Protein AF-A0AAD5WGQ1-F1 (afdb_monomer_lite)

Secondary structure (DSSP, 8-state):
--------------------------BGGGGGGGT--HHHHHHHHHTT--BHHHHHHHTT----

Organism: Parelaphostrongylus tenuis (NCBI:txid148309)

InterPro domains:
  IPR010995 DNA repair Rad51/transcription factor NusA, alpha-helical [SSF47794] (21-61)

Radius of gyration: 23.62 Å; chains: 1; bounding box: 37×41×68 Å

Sequence (64 aa):
MVVTVQAEKPRAEVDCTEEEEADFIQDVEQLQNHGINMADIKKLQAVGICTVKGVMMTTKKTSG

pLDDT: mean 73.61, std 19.29, range [43.34, 95.75]

Structure (mmCIF, N/CA/C/O backbone):
data_AF-A0AAD5WGQ1-F1
#
_entry.id   AF-A0AAD5WGQ1-F1
#
loop_
_atom_site.group_PDB
_atom_site.id
_atom_site.type_symbol
_atom_site.label_atom_id
_atom_site.label_alt_id
_atom_site.label_comp_id
_atom_site.label_asym_id
_atom_site.label_entity_id
_atom_site.label_seq_id
_atom_site.pdbx_PDB_ins_code
_atom_site.Cartn_x
_atom_site.Cartn_y
_atom_site.Cartn_z
_atom_site.occupancy
_atom_site.B_iso_or_equiv
_atom_site.auth_seq_id
_atom_site.auth_comp_id
_atom_site.auth_asym_id
_atom_site.auth_atom_id
_atom_site.pdbx_PDB_model_num
ATOM 1 N N . MET A 1 1 ? 23.788 33.432 -57.333 1.00 43.78 1 MET A N 1
ATOM 2 C CA . MET A 1 1 ? 23.419 32.220 -56.575 1.00 43.78 1 MET A CA 1
ATOM 3 C C . MET A 1 1 ? 22.189 32.571 -55.761 1.00 43.78 1 MET A C 1
ATOM 5 O O . MET A 1 1 ? 22.121 33.679 -55.248 1.00 43.78 1 MET A O 1
ATOM 9 N N . VAL A 1 2 ? 21.190 31.703 -55.822 1.00 44.66 2 VAL A N 1
ATOM 10 C CA . VAL A 1 2 ? 19.808 31.890 -55.372 1.00 44.66 2 VAL A CA 1
ATOM 11 C C . VAL A 1 2 ? 19.668 32.426 -53.940 1.00 44.66 2 VAL A C 1
ATOM 13 O O . VAL A 1 2 ? 20.433 32.071 -53.050 1.00 44.66 2 VAL A O 1
ATOM 16 N N . VAL A 1 3 ? 18.659 33.281 -53.757 1.00 48.53 3 VAL A N 1
ATOM 17 C CA . VAL A 1 3 ? 18.046 33.643 -52.471 1.00 48.53 3 VAL A CA 1
ATOM 18 C C . VAL A 1 3 ? 17.679 32.379 -51.703 1.00 48.53 3 VAL A C 1
ATOM 20 O O . VAL A 1 3 ? 17.009 31.538 -52.285 1.00 48.53 3 VAL A O 1
ATOM 23 N N . THR A 1 4 ? 17.969 32.331 -50.400 1.00 53.03 4 THR A N 1
ATOM 24 C CA . THR A 1 4 ? 16.991 31.860 -49.404 1.00 53.03 4 THR A CA 1
ATOM 25 C C . THR A 1 4 ? 17.272 32.450 -48.026 1.00 53.03 4 THR A C 1
ATOM 27 O O . THR A 1 4 ? 18.328 32.264 -47.430 1.00 53.03 4 THR A O 1
ATOM 30 N N . VAL A 1 5 ? 16.258 33.168 -47.563 1.00 64.94 5 VAL A N 1
ATOM 31 C CA . VAL A 1 5 ? 15.990 33.675 -46.220 1.00 64.94 5 VAL A CA 1
ATOM 32 C C . VAL A 1 5 ? 15.689 32.509 -45.284 1.00 64.94 5 VAL A C 1
ATOM 34 O O . VAL A 1 5 ? 14.891 31.678 -45.682 1.00 64.94 5 VAL A O 1
ATOM 37 N N . GLN A 1 6 ? 16.203 32.495 -44.055 1.00 45.78 6 GLN A N 1
ATOM 38 C CA . GLN A 1 6 ? 15.596 31.844 -42.874 1.00 45.78 6 GLN A CA 1
ATOM 39 C C . GLN A 1 6 ? 16.423 32.339 -41.666 1.00 45.78 6 GLN A C 1
ATOM 41 O O . GLN A 1 6 ? 17.600 32.030 -41.578 1.00 45.78 6 GLN A O 1
ATOM 46 N N . ALA A 1 7 ? 15.997 33.239 -40.774 1.00 61.78 7 ALA A N 1
ATOM 47 C CA . ALA A 1 7 ? 14.677 33.519 -40.210 1.00 61.78 7 ALA A CA 1
ATOM 48 C C . ALA A 1 7 ? 13.993 32.273 -39.640 1.00 61.78 7 ALA A C 1
ATOM 50 O O . ALA A 1 7 ? 12.832 32.009 -39.932 1.00 61.78 7 ALA A O 1
ATOM 51 N N . GLU A 1 8 ? 14.704 31.539 -38.788 1.00 55.28 8 GLU A N 1
ATOM 52 C CA . GLU A 1 8 ? 14.059 30.654 -37.826 1.00 55.28 8 GLU A CA 1
ATOM 53 C C . GLU A 1 8 ? 14.035 31.352 -36.466 1.00 55.28 8 GLU A C 1
ATOM 55 O O . GLU A 1 8 ? 15.036 31.509 -35.770 1.00 55.28 8 GLU A O 1
ATOM 60 N N . LYS A 1 9 ? 12.839 31.865 -36.161 1.00 62.94 9 LYS A N 1
ATOM 61 C CA . LYS A 1 9 ? 12.388 32.289 -34.836 1.00 62.94 9 LYS A CA 1
ATOM 62 C C . LYS A 1 9 ? 12.775 31.223 -33.802 1.00 62.94 9 LYS A C 1
ATOM 64 O O . LYS A 1 9 ? 12.734 30.043 -34.157 1.00 62.94 9 LYS A O 1
ATOM 69 N N . PRO A 1 10 ? 13.074 31.600 -32.543 1.00 48.47 10 PRO A N 1
ATOM 70 C CA . PRO A 1 10 ? 13.241 30.615 -31.486 1.00 48.47 10 PRO A CA 1
ATOM 71 C C . PRO A 1 10 ? 11.989 29.743 -31.490 1.00 48.47 10 PRO A C 1
ATOM 73 O O . PRO A 1 10 ? 10.876 30.245 -31.303 1.00 48.47 10 PRO A O 1
ATOM 76 N N . ARG A 1 11 ? 12.156 28.456 -31.812 1.00 51.62 11 ARG A N 1
ATOM 77 C CA . ARG A 1 11 ? 11.117 27.475 -31.538 1.00 51.62 11 ARG A CA 1
ATOM 78 C C . ARG A 1 11 ? 10.881 27.606 -30.048 1.00 51.62 11 ARG A C 1
ATOM 80 O O . ARG A 1 11 ? 11.801 27.378 -29.269 1.00 51.62 11 ARG A O 1
ATOM 87 N N . ALA A 1 12 ? 9.691 28.072 -29.688 1.00 59.06 12 ALA A N 1
ATOM 88 C CA . ALA A 1 12 ? 9.174 27.867 -28.357 1.00 59.06 12 ALA A CA 1
ATOM 89 C C . ALA A 1 12 ? 9.426 26.388 -28.049 1.00 59.06 12 ALA A C 1
ATOM 91 O O . ALA A 1 12 ? 8.911 25.523 -28.763 1.00 59.06 12 ALA A O 1
ATOM 92 N N . GLU A 1 13 ? 10.310 26.118 -27.088 1.00 58.72 13 GLU A N 1
ATOM 93 C CA . GLU A 1 13 ? 10.313 24.834 -26.410 1.00 58.72 13 GLU A CA 1
AT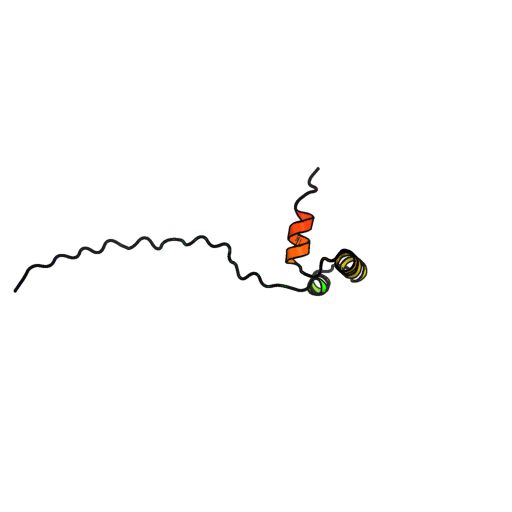OM 94 C C . GLU A 1 13 ? 8.875 24.648 -25.952 1.00 58.72 13 GLU A C 1
ATOM 96 O O . GLU A 1 13 ? 8.332 25.445 -25.184 1.00 58.72 13 GLU A O 1
ATOM 101 N N . VAL A 1 14 ? 8.214 23.678 -26.570 1.00 56.16 14 VAL A N 1
ATOM 102 C CA . VAL A 1 14 ? 6.965 23.154 -26.059 1.00 56.16 14 VAL A CA 1
ATOM 103 C C . VAL A 1 14 ? 7.360 22.568 -24.714 1.00 56.16 14 VAL A C 1
ATOM 105 O O . VAL A 1 14 ? 8.023 21.536 -24.657 1.00 56.16 14 VAL A O 1
ATOM 108 N N . ASP A 1 15 ? 7.043 23.307 -23.656 1.00 53.22 15 ASP A N 1
ATOM 109 C CA . ASP A 1 15 ? 6.858 22.777 -22.316 1.00 53.22 15 ASP A CA 1
ATOM 110 C C . ASP A 1 15 ? 5.820 21.661 -22.453 1.00 53.22 15 ASP A C 1
ATOM 112 O O . ASP A 1 15 ? 4.611 21.893 -22.448 1.00 53.22 15 ASP A O 1
ATOM 116 N N . CYS A 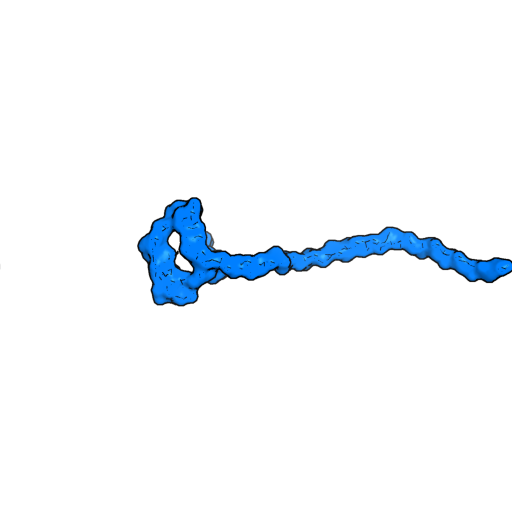1 16 ? 6.292 20.450 -22.740 1.00 46.69 16 CYS A N 1
ATOM 117 C CA . CYS A 1 16 ? 5.476 19.260 -22.621 1.00 46.69 16 CYS A CA 1
ATOM 118 C C . CYS A 1 16 ? 5.342 19.020 -21.122 1.00 46.69 16 CYS A C 1
ATOM 120 O O . CYS A 1 16 ? 6.138 18.307 -20.516 1.00 46.69 16 CYS A O 1
ATOM 122 N N . THR A 1 17 ? 4.367 19.702 -20.522 1.00 52.56 17 THR A N 1
ATOM 123 C CA . THR A 1 17 ? 3.847 19.399 -19.199 1.00 52.56 17 THR A CA 1
ATOM 124 C C . THR A 1 17 ? 3.307 17.967 -19.227 1.00 52.56 17 THR A C 1
ATOM 126 O O . THR A 1 17 ? 2.144 17.725 -19.537 1.00 52.56 17 THR A O 1
ATOM 129 N N . GLU A 1 18 ? 4.164 16.999 -18.938 1.00 51.88 18 GLU A N 1
ATOM 130 C CA . GLU A 1 18 ? 3.771 15.625 -18.675 1.00 51.88 18 GLU A CA 1
ATOM 131 C C . GLU A 1 18 ? 4.293 15.295 -17.284 1.00 51.88 18 GLU A C 1
ATOM 133 O O . GLU A 1 18 ? 5.430 14.880 -17.084 1.00 51.88 18 GLU A O 1
ATOM 138 N N . GLU A 1 19 ? 3.403 15.442 -16.308 1.00 54.03 19 GLU A N 1
ATOM 139 C CA . GLU A 1 19 ? 3.425 14.755 -15.016 1.00 54.03 19 GLU A CA 1
ATOM 140 C C . GLU A 1 19 ? 3.394 13.207 -15.191 1.00 54.03 19 GLU A C 1
ATOM 142 O O . GLU A 1 19 ? 2.866 12.486 -14.351 1.00 54.03 19 GLU A O 1
ATOM 147 N N . GLU A 1 20 ? 3.965 12.665 -16.276 1.00 51.09 20 GLU A N 1
ATOM 148 C CA . GLU A 1 20 ? 4.577 11.337 -16.353 1.00 51.09 20 GLU A CA 1
ATOM 149 C C . GLU A 1 20 ? 5.955 11.408 -15.680 1.00 51.09 20 GLU A C 1
ATOM 151 O O . 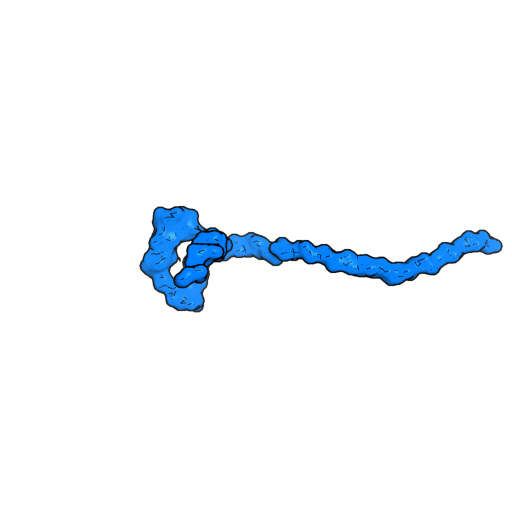GLU A 1 20 ? 6.991 11.012 -16.217 1.00 51.09 20 GLU A O 1
ATOM 156 N N . GLU A 1 21 ? 5.985 11.936 -14.460 1.00 52.94 21 GLU A N 1
ATOM 157 C CA . GLU A 1 21 ? 7.061 11.656 -13.533 1.00 52.94 21 GLU A CA 1
ATOM 158 C C . GLU A 1 21 ? 6.992 10.147 -13.319 1.00 52.94 21 GLU A C 1
ATOM 160 O O . GLU A 1 21 ? 6.106 9.673 -12.611 1.00 52.94 21 GLU A O 1
ATOM 165 N N . ALA A 1 22 ? 7.814 9.427 -14.094 1.00 53.94 22 ALA A N 1
ATOM 166 C CA . ALA A 1 22 ? 7.945 7.982 -14.172 1.00 53.94 22 ALA A CA 1
ATOM 167 C C . ALA A 1 22 ? 7.208 7.308 -13.023 1.00 53.94 22 ALA A C 1
ATOM 169 O O . ALA A 1 22 ? 7.665 7.425 -11.886 1.00 53.94 22 ALA A O 1
ATOM 170 N N . ASP A 1 23 ? 6.068 6.672 -13.323 1.00 60.84 23 ASP A N 1
ATOM 171 C CA . ASP A 1 23 ? 5.233 5.948 -12.368 1.00 60.84 23 ASP A CA 1
ATOM 172 C C . ASP A 1 23 ? 6.060 4.842 -11.712 1.00 60.84 23 ASP A C 1
ATOM 174 O O . ASP A 1 23 ? 6.009 3.664 -12.066 1.00 60.84 23 ASP A O 1
ATOM 178 N N . PHE A 1 24 ? 6.906 5.242 -10.773 1.00 68.12 24 PHE A N 1
ATOM 179 C CA . PHE A 1 24 ? 7.808 4.374 -10.075 1.00 68.12 24 PHE A CA 1
ATOM 180 C C . PHE A 1 24 ? 6.920 3.634 -9.100 1.00 68.12 24 PHE A C 1
ATOM 182 O O . PHE A 1 24 ? 6.490 4.162 -8.071 1.00 68.12 24 PHE A O 1
ATOM 189 N N . ILE A 1 25 ? 6.555 2.418 -9.495 1.00 73.44 25 ILE A N 1
ATOM 190 C CA . ILE A 1 25 ? 5.751 1.532 -8.675 1.00 73.44 25 ILE A CA 1
ATOM 191 C C . ILE A 1 25 ? 6.612 1.139 -7.476 1.00 73.44 25 ILE A C 1
ATOM 193 O O . ILE A 1 25 ? 7.398 0.197 -7.518 1.00 73.44 25 ILE A O 1
ATOM 197 N N . GLN A 1 26 ? 6.479 1.915 -6.409 1.00 87.31 26 GLN A N 1
ATOM 198 C CA . GLN A 1 26 ? 7.132 1.684 -5.134 1.00 87.31 26 GLN A CA 1
ATOM 199 C C . GLN A 1 26 ? 6.223 0.804 -4.271 1.00 87.31 26 GLN A C 1
ATOM 201 O O . GLN A 1 26 ? 5.023 1.074 -4.160 1.00 87.31 26 GLN A O 1
ATOM 206 N N . ASP A 1 27 ? 6.779 -0.246 -3.671 1.00 91.25 27 ASP A N 1
ATOM 207 C CA . ASP A 1 27 ? 6.044 -1.119 -2.751 1.00 91.25 27 ASP A CA 1
ATOM 208 C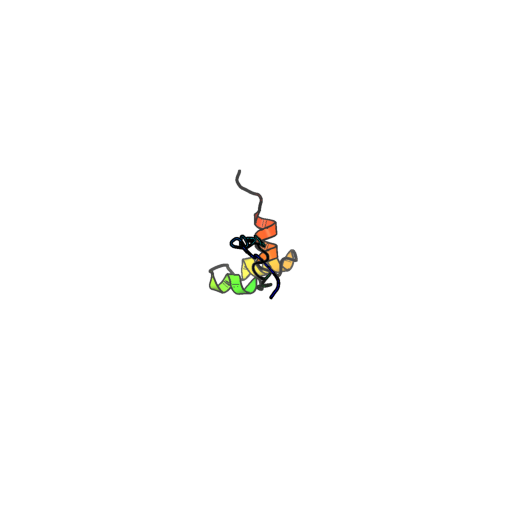 C . ASP A 1 27 ? 5.652 -0.355 -1.474 1.00 91.25 27 ASP A C 1
ATOM 210 O O . ASP A 1 27 ? 6.418 0.474 -0.970 1.00 91.25 27 ASP A O 1
ATOM 214 N N . VAL A 1 28 ? 4.470 -0.654 -0.927 1.00 92.94 28 VAL A N 1
ATOM 215 C CA . VAL A 1 28 ? 4.022 -0.142 0.379 1.00 92.94 28 VAL A CA 1
ATOM 216 C C . VAL A 1 28 ? 4.979 -0.487 1.516 1.00 92.94 28 VAL A C 1
ATOM 218 O O . VAL A 1 28 ? 5.013 0.239 2.506 1.00 92.94 28 VAL A O 1
ATOM 221 N N . GLU A 1 29 ? 5.795 -1.532 1.383 1.00 92.19 29 GLU A N 1
ATOM 222 C CA . GLU A 1 29 ? 6.840 -1.854 2.357 1.00 92.19 29 GLU A CA 1
ATOM 223 C C . GLU A 1 29 ? 7.852 -0.713 2.548 1.00 92.19 29 GLU A C 1
ATOM 225 O O . GLU A 1 29 ? 8.349 -0.511 3.657 1.00 92.19 29 GLU A O 1
ATOM 230 N N . GLN A 1 30 ? 8.097 0.116 1.523 1.00 91.00 30 GLN A N 1
ATOM 231 C CA . GLN A 1 30 ? 9.022 1.250 1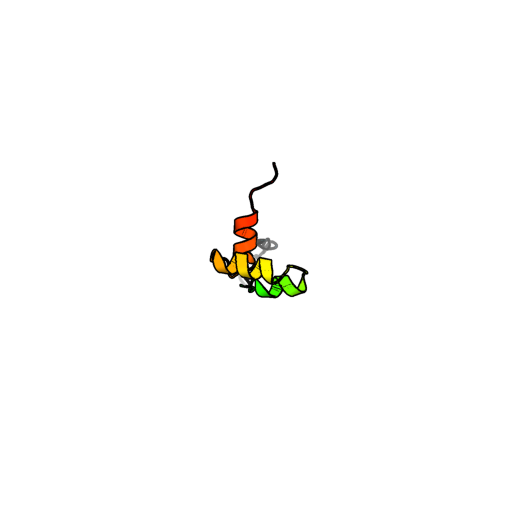.646 1.00 91.00 30 GLN A CA 1
ATOM 232 C C . GLN A 1 30 ? 8.519 2.327 2.615 1.00 91.00 30 GLN A C 1
ATOM 234 O O . GLN A 1 30 ? 9.326 3.064 3.181 1.00 91.00 30 GLN A O 1
ATOM 239 N N . LEU A 1 31 ? 7.212 2.373 2.897 1.00 90.50 31 LEU A N 1
ATOM 240 C CA . LEU A 1 31 ? 6.631 3.274 3.896 1.00 90.50 31 LEU A CA 1
ATOM 241 C C . LEU A 1 31 ? 7.161 2.997 5.310 1.00 90.50 31 LEU A C 1
ATOM 243 O O . LEU A 1 31 ? 7.163 3.901 6.147 1.00 90.50 31 LEU A O 1
ATOM 247 N N . GLN A 1 32 ? 7.677 1.790 5.570 1.00 92.88 32 GLN A N 1
ATOM 248 C CA . GLN A 1 32 ? 8.329 1.466 6.837 1.00 92.88 32 GLN A CA 1
ATOM 249 C C . GLN A 1 32 ? 9.549 2.360 7.094 1.00 92.88 32 GLN A C 1
ATOM 251 O O . GLN A 1 32 ? 9.755 2.812 8.221 1.00 92.88 32 GLN A O 1
ATOM 256 N N . ASN A 1 33 ? 10.310 2.689 6.043 1.00 92.50 33 ASN A N 1
ATOM 257 C CA . ASN A 1 33 ? 11.466 3.589 6.128 1.00 92.50 33 ASN A CA 1
ATOM 258 C C . ASN A 1 33 ? 11.057 5.030 6.465 1.00 92.50 33 ASN A C 1
ATOM 260 O O . ASN A 1 33 ? 11.861 5.800 6.984 1.00 92.50 33 ASN A O 1
ATOM 264 N N . HIS A 1 34 ? 9.798 5.382 6.203 1.00 90.69 34 HIS A N 1
ATOM 265 C CA . HIS A 1 34 ? 9.205 6.680 6.516 1.00 90.69 34 HIS A CA 1
ATOM 266 C C . HIS A 1 34 ? 8.460 6.689 7.863 1.00 90.69 34 HIS A C 1
ATOM 268 O O . HIS A 1 34 ? 7.801 7.672 8.194 1.00 90.69 34 HIS A O 1
ATOM 274 N N . GLY A 1 35 ? 8.565 5.613 8.651 1.00 91.62 35 GLY A N 1
ATOM 275 C CA . GLY A 1 35 ? 7.968 5.514 9.984 1.00 91.62 35 GLY A CA 1
ATOM 276 C C . GLY A 1 35 ? 6.541 4.961 10.016 1.00 91.62 35 GLY A C 1
ATOM 277 O O . GLY A 1 35 ? 5.917 4.985 11.076 1.00 91.62 35 GLY A O 1
ATOM 278 N N . ILE A 1 36 ? 6.016 4.438 8.900 1.00 93.31 36 ILE A N 1
ATOM 279 C CA . ILE A 1 36 ? 4.733 3.722 8.908 1.00 93.31 36 ILE A CA 1
ATOM 280 C C . ILE A 1 36 ? 4.921 2.335 9.528 1.00 93.31 36 ILE A C 1
ATOM 282 O O . ILE A 1 36 ? 5.866 1.607 9.227 1.00 93.31 36 ILE A O 1
ATOM 286 N N . ASN A 1 37 ? 4.007 1.951 10.418 1.00 95.75 37 ASN A N 1
ATOM 287 C CA . ASN A 1 37 ? 4.085 0.673 11.109 1.00 95.75 37 ASN A CA 1
ATOM 288 C C . ASN A 1 37 ? 3.813 -0.499 10.148 1.00 95.75 37 ASN A C 1
ATOM 290 O O . ASN A 1 37 ? 2.880 -0.464 9.346 1.00 95.75 37 ASN A O 1
ATOM 294 N N . MET A 1 38 ? 4.562 -1.593 10.308 1.00 93.94 38 MET A N 1
ATOM 295 C CA . MET A 1 38 ? 4.334 -2.863 9.610 1.00 93.94 38 MET A CA 1
ATOM 296 C C . MET A 1 38 ? 2.901 -3.393 9.786 1.00 93.94 38 MET A C 1
ATOM 298 O O . MET A 1 38 ? 2.349 -4.015 8.882 1.00 93.94 38 MET A O 1
ATOM 302 N N . ALA A 1 39 ? 2.268 -3.139 10.935 1.00 95.12 39 ALA A N 1
ATOM 303 C CA . ALA A 1 39 ? 0.868 -3.495 11.147 1.00 95.12 39 ALA A CA 1
ATOM 304 C C . ALA A 1 39 ? -0.072 -2.772 10.166 1.00 95.12 39 ALA A C 1
ATOM 306 O O . ALA A 1 39 ? -1.027 -3.378 9.687 1.00 95.12 39 ALA A O 1
ATOM 307 N N . ASP A 1 40 ? 0.202 -1.508 9.843 1.00 91.75 40 ASP A N 1
ATOM 308 C CA . ASP A 1 40 ? -0.610 -0.721 8.913 1.00 91.75 40 ASP A CA 1
ATOM 309 C C . ASP A 1 40 ? -0.291 -1.066 7.455 1.00 91.75 40 ASP A C 1
ATOM 311 O O . ASP A 1 40 ? -1.210 -1.187 6.648 1.00 91.75 40 ASP A O 1
ATOM 315 N N . ILE A 1 41 ? 0.972 -1.367 7.137 1.00 94.44 41 ILE A N 1
ATOM 316 C CA . ILE A 1 41 ? 1.374 -1.907 5.825 1.00 94.44 41 ILE A CA 1
ATOM 317 C C . ILE A 1 41 ? 0.632 -3.218 5.535 1.00 94.44 41 ILE A C 1
ATOM 319 O O . ILE A 1 41 ? 0.031 -3.376 4.474 1.00 94.44 41 ILE A O 1
ATOM 323 N N . LYS A 1 42 ? 0.568 -4.132 6.511 1.00 94.69 42 LYS A N 1
ATOM 324 C CA . LYS A 1 42 ? -0.192 -5.384 6.372 1.00 94.69 42 LYS A CA 1
ATOM 325 C C . LYS A 1 42 ? -1.690 -5.155 6.197 1.00 94.69 42 LYS A C 1
ATOM 327 O O . LYS A 1 42 ? -2.328 -5.905 5.464 1.00 94.69 42 LYS A O 1
ATOM 332 N N . LYS A 1 43 ? -2.267 -4.132 6.840 1.00 94.00 43 LYS A N 1
ATOM 333 C CA . LYS A 1 43 ? -3.676 -3.762 6.616 1.00 94.00 43 LYS A CA 1
ATOM 334 C C . LYS A 1 43 ? -3.898 -3.272 5.186 1.00 94.00 43 LYS A C 1
ATOM 336 O O . LYS A 1 43 ? -4.871 -3.694 4.573 1.00 94.00 43 LYS A O 1
ATOM 341 N N . LEU A 1 44 ? -3.001 -2.435 4.654 1.00 93.12 44 LEU A N 1
ATOM 342 C CA . LEU A 1 44 ? -3.049 -1.962 3.265 1.00 93.12 44 LEU A CA 1
ATOM 343 C C . LEU A 1 44 ? -2.986 -3.139 2.282 1.00 93.12 44 LEU A C 1
ATOM 345 O O . LEU A 1 44 ? -3.848 -3.262 1.414 1.00 93.12 44 LEU A O 1
ATOM 349 N N . GLN A 1 45 ? -2.049 -4.065 2.487 1.00 92.94 45 GLN A N 1
ATOM 350 C CA . GLN A 1 45 ? -1.935 -5.274 1.667 1.00 92.94 45 GLN A CA 1
ATOM 351 C C . GLN A 1 45 ? -3.184 -6.165 1.772 1.00 92.94 45 GLN A C 1
ATOM 353 O O . GLN A 1 45 ? -3.661 -6.671 0.759 1.00 92.94 45 GLN A O 1
ATOM 358 N N . ALA A 1 46 ? -3.761 -6.317 2.969 1.00 94.88 46 ALA A N 1
ATOM 359 C CA . ALA A 1 46 ? -4.970 -7.117 3.185 1.00 94.88 46 ALA A CA 1
ATOM 360 C C . ALA A 1 46 ? -6.207 -6.561 2.458 1.00 94.88 46 ALA A C 1
ATOM 362 O O . ALA A 1 46 ? -7.083 -7.334 2.078 1.00 94.88 46 ALA A O 1
ATOM 363 N N . VAL A 1 47 ? -6.275 -5.242 2.237 1.00 92.69 47 VAL A N 1
ATOM 364 C CA . VAL A 1 47 ? -7.330 -4.606 1.425 1.00 92.69 47 VAL A CA 1
ATOM 365 C C . VAL A 1 47 ? -6.972 -4.511 -0.066 1.00 92.69 47 VAL A C 1
ATOM 367 O O . VAL A 1 47 ? -7.745 -3.957 -0.843 1.00 92.69 47 VAL A O 1
ATOM 370 N N . GLY A 1 48 ? -5.823 -5.061 -0.480 1.00 92.00 48 GLY A N 1
ATOM 371 C CA . GLY A 1 48 ? -5.373 -5.107 -1.874 1.00 92.00 48 GLY A CA 1
ATOM 372 C C . GLY A 1 48 ? -4.521 -3.917 -2.328 1.00 92.00 48 GLY A C 1
ATOM 373 O O . GLY A 1 48 ? -4.253 -3.787 -3.520 1.00 92.00 48 GLY A O 1
ATOM 374 N N . ILE A 1 49 ? -4.075 -3.052 -1.411 1.00 93.19 49 ILE A N 1
ATOM 375 C CA . ILE A 1 49 ? -3.176 -1.931 -1.708 1.00 93.19 49 ILE A CA 1
ATOM 376 C C . ILE A 1 49 ? -1.732 -2.376 -1.463 1.00 93.19 49 ILE A C 1
ATOM 378 O O . ILE A 1 49 ? -1.278 -2.481 -0.325 1.00 93.19 49 ILE A O 1
ATOM 382 N N . CYS A 1 50 ? -1.005 -2.624 -2.547 1.00 93.31 50 CYS A N 1
ATOM 383 C CA . CYS A 1 50 ? 0.383 -3.094 -2.522 1.00 93.31 50 CYS A CA 1
ATOM 384 C C . CYS A 1 50 ? 1.401 -2.066 -3.040 1.00 93.31 50 CYS A C 1
ATOM 386 O O . CYS A 1 50 ? 2.598 -2.323 -3.005 1.00 93.31 50 CYS A O 1
ATOM 388 N N . THR A 1 51 ? 0.956 -0.888 -3.492 1.00 93.06 51 THR A N 1
ATOM 389 C CA . THR A 1 51 ? 1.846 0.161 -4.017 1.00 93.06 51 THR A CA 1
ATOM 390 C C . THR A 1 51 ? 1.614 1.500 -3.323 1.00 93.06 51 THR A C 1
ATOM 392 O O . THR A 1 51 ? 0.489 1.830 -2.940 1.00 93.06 51 THR A O 1
ATOM 395 N N . VAL A 1 52 ? 2.666 2.312 -3.199 1.00 89.62 52 VAL A N 1
ATOM 396 C CA . VAL A 1 52 ? 2.586 3.673 -2.642 1.00 89.62 52 VAL A CA 1
ATOM 397 C C . VAL A 1 52 ? 1.627 4.537 -3.464 1.00 89.62 52 VAL A C 1
ATOM 399 O O . VAL A 1 52 ? 0.829 5.282 -2.898 1.00 89.62 52 VAL A O 1
ATOM 402 N N . LYS A 1 53 ? 1.604 4.376 -4.796 1.00 87.88 53 LYS A N 1
ATOM 403 C CA . LYS A 1 53 ? 0.617 5.041 -5.662 1.00 87.88 53 LYS A CA 1
ATOM 404 C C . LYS A 1 53 ? -0.818 4.632 -5.310 1.00 87.88 53 LYS A C 1
ATOM 406 O O . LYS A 1 53 ? -1.677 5.503 -5.201 1.00 87.88 53 LYS A O 1
ATOM 411 N N . GLY A 1 54 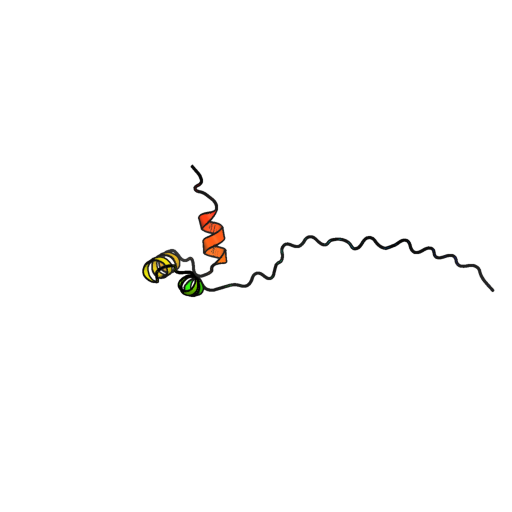? -1.070 3.350 -5.036 1.00 89.00 54 GLY A N 1
ATOM 412 C CA . GLY A 1 54 ? -2.369 2.870 -4.552 1.00 89.00 54 GLY A CA 1
ATOM 413 C C . GLY A 1 54 ? -2.778 3.489 -3.209 1.00 89.00 54 GLY A C 1
ATOM 414 O O . GLY A 1 54 ? -3.945 3.835 -3.014 1.00 89.00 54 GLY A O 1
ATOM 415 N N . VAL A 1 55 ? -1.820 3.726 -2.308 1.00 88.62 55 VAL A N 1
ATOM 416 C CA . VAL A 1 55 ? -2.065 4.475 -1.061 1.00 88.62 55 VAL A CA 1
ATOM 417 C C . VAL A 1 55 ? -2.433 5.931 -1.368 1.00 88.62 55 VAL A C 1
ATOM 419 O O . VAL A 1 55 ? -3.454 6.414 -0.892 1.00 88.62 55 VAL A O 1
ATOM 422 N N . MET A 1 56 ? -1.673 6.624 -2.221 1.00 85.69 56 MET A N 1
ATOM 423 C CA . MET A 1 56 ? -1.940 8.027 -2.589 1.00 85.69 56 MET A CA 1
ATOM 424 C C . MET A 1 56 ? -3.279 8.225 -3.321 1.00 85.69 56 MET A C 1
ATOM 426 O O . MET A 1 56 ? -3.924 9.266 -3.191 1.00 85.69 56 MET A O 1
ATOM 430 N N . MET A 1 57 ? -3.720 7.228 -4.090 1.00 84.75 57 MET A N 1
ATOM 431 C CA . MET A 1 57 ? -5.027 7.232 -4.753 1.00 84.75 57 MET A CA 1
ATOM 432 C C . MET A 1 57 ? -6.184 7.097 -3.755 1.00 84.75 57 MET A C 1
ATOM 434 O O . MET A 1 57 ? -7.235 7.709 -3.952 1.00 84.75 57 MET A O 1
ATOM 438 N N . THR A 1 58 ? -5.997 6.320 -2.684 1.00 81.00 58 THR A N 1
ATOM 439 C CA . THR A 1 58 ? -7.038 6.033 -1.681 1.00 81.00 58 THR A CA 1
ATOM 440 C C . THR A 1 58 ? -7.117 7.083 -0.575 1.00 81.00 58 THR A C 1
ATOM 442 O O . THR A 1 58 ? -8.203 7.342 -0.063 1.00 81.00 58 THR A O 1
ATOM 445 N N . THR A 1 59 ? -6.017 7.772 -0.258 1.00 68.31 59 THR A N 1
ATOM 446 C CA . THR A 1 59 ? -5.997 8.875 0.721 1.00 68.31 59 THR A CA 1
ATOM 447 C C . THR A 1 59 ? -6.599 10.186 0.198 1.00 68.31 59 THR A C 1
ATOM 449 O O . THR A 1 59 ? -6.756 11.137 0.962 1.00 68.31 59 THR A O 1
ATOM 452 N N . LYS A 1 60 ? -7.003 10.262 -1.079 1.00 57.56 60 LYS A N 1
ATOM 453 C CA . LYS A 1 60 ? -7.418 11.515 -1.735 1.00 57.56 60 LYS A CA 1
ATOM 454 C C . LYS A 1 60 ? -8.767 12.113 -1.287 1.00 57.56 60 LYS A C 1
ATOM 456 O O . LYS A 1 60 ? -9.177 13.122 -1.856 1.00 57.56 60 LYS A O 1
ATOM 461 N N . LYS A 1 61 ? -9.460 11.563 -0.279 1.00 58.09 61 LYS A N 1
ATOM 462 C CA . LYS A 1 61 ? -10.672 12.170 0.315 1.00 58.09 61 LYS A CA 1
ATOM 463 C C . LYS A 1 61 ? -10.850 11.811 1.795 1.00 58.09 61 LYS A C 1
ATOM 465 O O . LYS A 1 61 ? -11.513 10.830 2.097 1.00 58.09 61 LYS A O 1
ATOM 470 N N . THR A 1 62 ? -10.341 12.644 2.705 1.00 45.41 62 THR A N 1
ATOM 471 C CA . THR A 1 62 ? -11.055 12.997 3.952 1.00 45.41 62 THR A CA 1
ATOM 472 C C . THR A 1 62 ? -10.452 14.265 4.571 1.00 45.41 62 THR A C 1
ATOM 474 O O . THR A 1 62 ? -9.776 14.242 5.589 1.00 45.41 62 THR A O 1
ATOM 477 N N . SER A 1 63 ? -10.659 15.411 3.928 1.00 46.88 63 SER A N 1
ATOM 478 C CA . SER A 1 63 ? -10.601 16.705 4.616 1.00 46.88 63 SER A CA 1
ATOM 479 C C . SER A 1 63 ? -12.042 17.160 4.830 1.00 46.88 63 SER A C 1
ATOM 481 O O . SER A 1 63 ? -12.649 17.748 3.933 1.00 46.88 63 SER A O 1
ATOM 483 N N . GLY A 1 64 ? -12.588 16.782 5.982 1.00 43.34 64 GLY A N 1
ATOM 484 C CA . GLY A 1 64 ? -13.818 17.282 6.586 1.00 43.34 64 GLY A CA 1
ATOM 485 C C . GLY A 1 64 ? -13.539 17.526 8.058 1.00 43.34 64 GLY A C 1
ATOM 486 O O . GLY A 1 64 ? -12.804 16.690 8.632 1.00 43.34 64 GLY A O 1
#

Foldseek 3Di:
DDDDDDDDDPDPPPPPPDPPPPPPFAFLVVCVVVVDDPVVSVVCVVVPNGGPVSVVVVPPDDPD